Protein AF-A0A371K471-F1 (afdb_monomer_lite)

Sequence (96 aa):
MDDDRDIAAGARPGLLQTPALRENSGQNPILRYIACFATVSAAARAAGISTEMLRQMRIKGFVSTRNRALRMAEACGGRLEPAELMALPAPARRRR

Secondary structure (DSSP, 8-state):
------------------GGGTSSTTT-HHHHHHTTSSSHHHHHHHHT--HHHHHHHHHHTS-S-HHHHHHHHHHTTTSS-HHHHTT---------

Organism: NCBI:txid2293254

InterPro domains:
  IPR010982 Lambda repressor-like, DNA-binding domain superfamily [G3DSA:1.10.260.40] (28-91)

Foldseek 3Di:
DDDDDDDDDDDDDDDDPPVVPVPCCVQQVLNVLCVLDPDLCLLCVQLVHDSVVSVVLSVVSADCDLSSLVSSCVSSVNPDHSCSRHVHDPPPPPPD

Radius of gyration: 21.97 Å; chains: 1; bounding box: 45×55×69 Å

Structure (mmCIF, N/CA/C/O backbone):
data_AF-A0A371K471-F1
#
_entry.id   AF-A0A371K471-F1
#
loop_
_atom_site.group_PDB
_atom_site.id
_atom_site.type_symbol
_atom_site.label_atom_id
_atom_site.label_alt_id
_atom_site.label_comp_id
_atom_site.label_asym_id
_atom_site.label_entity_id
_atom_site.label_seq_id
_atom_site.pdbx_PDB_ins_code
_atom_site.Cartn_x
_atom_site.Cartn_y
_atom_site.Cartn_z
_atom_site.occupancy
_atom_site.B_iso_or_equiv
_atom_site.auth_seq_id
_atom_site.auth_comp_id
_atom_site.auth_asym_id
_atom_site.auth_atom_id
_atom_site.pdbx_PDB_model_num
ATOM 1 N N . MET A 1 1 ? -33.826 47.296 38.019 1.00 52.62 1 MET A N 1
ATOM 2 C CA . MET A 1 1 ? -34.111 45.962 37.460 1.00 52.62 1 MET A CA 1
ATOM 3 C C . MET A 1 1 ? -32.918 45.686 36.589 1.00 52.62 1 MET A C 1
ATOM 5 O O . MET A 1 1 ? -32.929 46.065 35.432 1.00 52.62 1 MET A O 1
ATOM 9 N N . ASP A 1 2 ? -31.882 45.143 37.212 1.00 45.66 2 ASP A N 1
ATOM 10 C CA . ASP A 1 2 ? -30.630 44.764 36.569 1.00 45.66 2 ASP A CA 1
ATOM 11 C C . ASP A 1 2 ? -30.277 43.413 37.192 1.00 45.66 2 ASP A C 1
ATOM 13 O O . ASP A 1 2 ? -29.586 43.308 38.206 1.00 45.66 2 ASP A O 1
ATOM 17 N N . ASP A 1 3 ? -30.954 42.400 36.655 1.00 53.38 3 ASP A N 1
ATOM 18 C CA . ASP A 1 3 ? -30.534 41.006 36.677 1.00 53.38 3 ASP A CA 1
ATOM 19 C C . ASP A 1 3 ? -29.164 40.924 35.994 1.00 53.38 3 ASP A C 1
ATOM 21 O O . ASP A 1 3 ? -29.027 41.377 34.861 1.00 53.38 3 ASP A O 1
ATOM 25 N N . ASP A 1 4 ? -28.155 40.382 36.670 1.00 55.34 4 ASP A N 1
ATOM 26 C CA . ASP A 1 4 ? -27.631 39.063 36.294 1.00 55.34 4 ASP A CA 1
ATOM 27 C C . ASP A 1 4 ? -26.595 38.607 37.334 1.00 55.34 4 ASP A C 1
ATOM 29 O O . ASP A 1 4 ? -25.577 39.256 37.591 1.00 55.34 4 ASP A O 1
ATOM 33 N N . ARG A 1 5 ? -26.915 37.495 37.992 1.00 55.44 5 ARG A N 1
ATOM 34 C CA . ARG A 1 5 ? -26.061 36.779 38.939 1.00 55.44 5 ARG A CA 1
ATOM 35 C C . ARG A 1 5 ? -25.334 35.646 38.210 1.00 55.44 5 ARG A C 1
ATOM 37 O O . ARG A 1 5 ? -25.905 34.988 37.356 1.00 55.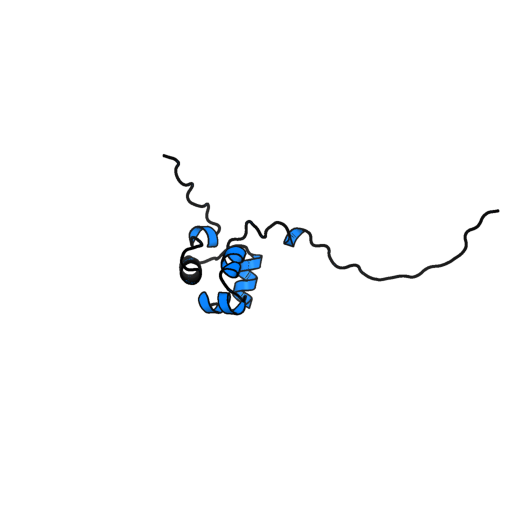44 5 ARG A O 1
ATOM 44 N N . ASP A 1 6 ? -24.188 35.303 38.787 1.00 43.44 6 ASP A N 1
ATOM 45 C CA . ASP A 1 6 ? -23.688 33.935 38.979 1.00 43.44 6 ASP A CA 1
ATOM 46 C C . ASP A 1 6 ? -22.880 33.206 37.877 1.00 43.44 6 ASP A C 1
ATOM 48 O O . ASP A 1 6 ? -23.397 32.604 36.945 1.00 43.44 6 ASP A O 1
ATOM 52 N N . ILE A 1 7 ? -21.576 33.127 38.179 1.00 49.38 7 ILE A N 1
ATOM 53 C CA . ILE A 1 7 ? -20.783 31.903 38.426 1.00 49.38 7 ILE A CA 1
ATOM 54 C C . ILE A 1 7 ? -20.199 31.078 37.261 1.00 49.38 7 ILE A C 1
ATOM 56 O O . ILE A 1 7 ? -20.764 30.805 36.210 1.00 49.38 7 ILE A O 1
ATOM 60 N N . ALA A 1 8 ? -18.956 30.688 37.547 1.00 48.75 8 ALA A N 1
ATOM 61 C CA . ALA A 1 8 ? -17.951 30.029 36.744 1.00 48.75 8 ALA A CA 1
ATOM 62 C C . ALA A 1 8 ? -18.117 28.502 36.581 1.00 48.75 8 ALA A C 1
ATOM 64 O O . ALA A 1 8 ? -18.889 27.846 37.271 1.00 48.75 8 ALA A O 1
ATOM 65 N N . ALA A 1 9 ? -17.186 27.969 35.777 1.00 46.56 9 ALA A N 1
ATOM 66 C CA . ALA A 1 9 ? -16.652 26.602 35.739 1.00 46.56 9 ALA A CA 1
ATOM 67 C C . ALA A 1 9 ? -17.303 25.609 34.759 1.00 46.56 9 ALA A C 1
ATOM 69 O O . ALA A 1 9 ? -18.393 25.087 34.958 1.00 46.56 9 ALA A O 1
ATOM 70 N N . GLY A 1 10 ? -16.525 25.253 33.731 1.00 37.66 10 GLY A N 1
ATOM 71 C CA . GLY A 1 10 ? -16.859 24.188 32.790 1.00 37.66 10 GLY A CA 1
ATOM 72 C C . GLY A 1 10 ? -15.735 23.880 31.805 1.00 37.66 10 GLY A C 1
ATOM 73 O O . GLY A 1 10 ? -15.907 24.005 30.599 1.00 37.66 10 GLY A O 1
ATOM 74 N N . ALA A 1 11 ? -14.562 23.487 32.302 1.00 50.03 11 ALA A N 1
ATOM 75 C CA . ALA A 1 11 ? -13.507 22.926 31.467 1.00 50.03 11 ALA A CA 1
ATOM 76 C C . ALA A 1 11 ? -13.961 21.597 30.843 1.00 50.03 11 ALA A C 1
ATOM 78 O O . ALA A 1 11 ? -14.174 20.646 31.589 1.00 50.03 11 ALA A O 1
ATOM 79 N N . ARG A 1 12 ? -13.999 21.490 29.503 1.00 52.78 12 ARG A N 1
ATOM 80 C CA . ARG A 1 12 ? -13.647 20.255 28.767 1.00 52.78 12 ARG A CA 1
ATOM 81 C C . ARG A 1 12 ? -13.017 20.595 27.403 1.00 52.78 12 ARG A C 1
ATOM 83 O O . ARG A 1 12 ? -13.611 21.353 26.640 1.00 52.78 12 ARG A O 1
ATOM 90 N N . PRO A 1 13 ? -11.846 20.022 27.071 1.00 50.50 13 PRO A N 1
ATOM 91 C CA . PRO A 1 13 ? -11.179 20.228 25.794 1.00 50.50 13 PRO A CA 1
ATOM 92 C C . PRO A 1 13 ? -11.915 19.434 24.709 1.00 50.50 13 PRO A C 1
ATOM 94 O O . PRO A 1 13 ? -11.860 18.204 24.665 1.00 50.50 13 PRO A O 1
ATOM 97 N N . GLY A 1 14 ? -12.631 20.145 23.841 1.00 44.94 14 GLY A N 1
ATOM 98 C CA . GLY A 1 14 ? -13.151 19.590 22.598 1.00 44.94 14 GLY A CA 1
ATOM 99 C C . GLY A 1 14 ? -11.984 19.311 21.658 1.00 44.94 14 GLY A C 1
ATOM 100 O O . GLY A 1 14 ? -11.322 20.236 21.199 1.00 44.94 14 GLY A O 1
ATOM 101 N N . LEU A 1 15 ? -11.719 18.024 21.449 1.00 49.06 15 LEU A N 1
ATOM 102 C CA . LEU A 1 15 ? -10.685 17.458 20.593 1.00 49.06 15 LEU A CA 1
ATOM 103 C C . LEU A 1 15 ? -10.425 18.253 19.308 1.00 49.06 15 LEU A C 1
ATOM 105 O O . LEU A 1 15 ? -11.357 18.633 18.602 1.00 49.06 15 LEU A O 1
ATOM 109 N N . LEU A 1 16 ? -9.129 18.355 18.990 1.00 46.19 16 LEU A N 1
ATOM 110 C CA . LEU A 1 16 ? -8.542 18.474 17.655 1.00 46.19 16 LEU A CA 1
ATOM 111 C C . LEU A 1 16 ? -9.557 18.223 16.530 1.00 46.19 16 LEU A C 1
ATOM 113 O O . LEU A 1 16 ? -9.737 17.098 16.062 1.00 46.19 16 LEU A O 1
ATOM 117 N N . GLN A 1 17 ? -10.154 19.294 16.025 1.00 46.91 17 GLN A N 1
ATOM 118 C CA . GLN A 1 17 ? -10.557 19.310 14.632 1.00 46.91 17 GLN A CA 1
ATOM 119 C C . GLN A 1 17 ? -9.265 19.504 13.845 1.00 46.91 17 GLN A C 1
ATOM 121 O O . GLN A 1 17 ? -8.793 20.621 13.668 1.00 46.91 17 GLN A O 1
ATOM 126 N N . THR A 1 18 ? -8.641 18.405 13.427 1.00 47.75 18 THR A N 1
ATOM 127 C CA . THR A 1 18 ? -7.693 18.412 12.313 1.00 47.75 18 THR A CA 1
ATOM 128 C C . THR A 1 18 ? -8.498 18.246 11.020 1.00 47.75 18 THR A C 1
ATOM 130 O O . THR A 1 18 ? -8.723 17.114 10.587 1.00 47.75 18 THR A O 1
ATOM 133 N N . PRO A 1 19 ? -8.935 19.331 10.347 1.00 41.22 19 PRO A N 1
ATOM 134 C CA . PRO A 1 19 ? -9.552 19.211 9.026 1.00 41.22 19 PRO A CA 1
ATOM 135 C C . PRO A 1 19 ? -8.574 18.686 7.957 1.00 41.22 19 PRO A C 1
ATOM 137 O O . PRO A 1 19 ? -9.007 18.222 6.908 1.00 41.22 19 PRO A O 1
ATOM 140 N N . ALA A 1 20 ? -7.265 18.624 8.232 1.00 45.41 20 ALA A N 1
ATOM 141 C CA . ALA A 1 20 ? -6.261 18.151 7.275 1.00 45.41 20 ALA A CA 1
ATOM 142 C C . ALA A 1 20 ? -6.330 16.643 6.929 1.00 45.41 20 ALA A C 1
ATOM 144 O O . ALA A 1 20 ? -5.690 16.209 5.973 1.00 45.41 20 ALA A O 1
ATOM 145 N N . LEU A 1 21 ? -7.098 15.827 7.666 1.00 48.06 21 LEU A N 1
ATOM 146 C CA . LEU A 1 21 ? -7.241 14.388 7.388 1.00 48.06 21 LEU A CA 1
ATOM 147 C C . LEU A 1 21 ? -8.457 14.028 6.520 1.00 48.06 21 LEU A C 1
ATOM 149 O O . LEU A 1 21 ? -8.546 12.879 6.087 1.00 48.06 21 LEU A O 1
ATOM 153 N N . ARG A 1 22 ? -9.385 14.961 6.247 1.00 41.81 22 ARG A N 1
ATOM 154 C CA . ARG A 1 22 ? -10.597 14.653 5.458 1.00 41.81 22 ARG A CA 1
ATOM 155 C C . ARG A 1 22 ? -10.448 14.872 3.952 1.00 41.81 22 ARG A C 1
ATOM 157 O O . ARG A 1 22 ? -11.136 14.181 3.211 1.00 41.81 22 ARG A O 1
ATOM 164 N N . GLU A 1 23 ? -9.526 15.712 3.481 1.00 42.22 23 GLU A N 1
ATOM 165 C CA . GLU A 1 23 ? -9.509 16.111 2.058 1.00 42.22 23 GLU A CA 1
ATOM 166 C C . GLU A 1 23 ? -8.364 15.533 1.213 1.00 42.22 23 GLU A C 1
ATOM 168 O O . GLU A 1 23 ? -8.444 15.547 -0.010 1.00 42.22 23 GLU A O 1
ATOM 173 N N . ASN A 1 24 ? -7.341 14.913 1.813 1.00 45.88 24 ASN A N 1
ATOM 174 C CA . ASN A 1 24 ? -6.280 14.250 1.032 1.00 45.88 24 ASN A CA 1
ATOM 175 C C . ASN A 1 24 ? -6.594 12.774 0.697 1.00 45.88 24 ASN A C 1
ATOM 177 O O . ASN A 1 24 ? -5.818 12.074 0.045 1.00 45.88 24 ASN A O 1
ATOM 181 N N . SER A 1 25 ? -7.754 12.275 1.130 1.00 48.00 25 SER A N 1
ATOM 182 C CA . SER A 1 25 ? -8.128 10.866 0.965 1.00 48.00 25 SER A CA 1
ATOM 183 C C . SER A 1 25 ? -8.328 10.452 -0.497 1.00 48.00 25 SER A C 1
ATOM 185 O O . SER A 1 25 ? -8.141 9.285 -0.832 1.00 48.00 25 SER A O 1
ATOM 187 N N . GLY A 1 26 ? -8.669 11.409 -1.369 1.00 51.34 26 GLY A N 1
ATOM 188 C CA . GLY A 1 26 ? -8.864 11.181 -2.804 1.00 51.34 26 GLY A CA 1
ATOM 189 C C . GLY A 1 26 ? -7.583 11.232 -3.644 1.00 51.34 26 GLY A C 1
ATOM 190 O O . GLY A 1 26 ? -7.579 10.726 -4.762 1.00 51.34 26 GLY A O 1
ATOM 191 N N . GLN A 1 27 ? -6.497 11.807 -3.118 1.00 68.06 27 GLN A N 1
ATOM 192 C CA . GLN A 1 27 ? -5.235 11.988 -3.850 1.00 68.06 27 GLN A CA 1
ATOM 193 C C . GLN A 1 27 ? -4.135 11.024 -3.410 1.00 68.06 27 GLN A C 1
ATOM 195 O O . GLN A 1 27 ? -3.174 10.822 -4.146 1.00 68.06 27 GLN A O 1
ATOM 200 N N . ASN A 1 28 ? -4.264 10.407 -2.235 1.00 82.75 28 ASN A N 1
ATOM 201 C CA . ASN A 1 28 ? -3.232 9.527 -1.716 1.00 82.75 28 ASN A CA 1
ATOM 202 C C . ASN A 1 28 ? -3.358 8.106 -2.316 1.00 82.75 28 ASN A C 1
ATOM 204 O O . ASN A 1 28 ? -4.277 7.357 -1.955 1.00 82.75 28 ASN A O 1
ATOM 208 N N . PRO A 1 29 ? -2.431 7.683 -3.193 1.00 86.44 29 PRO A N 1
ATOM 209 C CA . PRO A 1 29 ? -2.466 6.369 -3.837 1.00 86.44 29 PRO A CA 1
ATOM 210 C C . PRO A 1 29 ? -2.378 5.222 -2.816 1.00 86.44 29 PRO A C 1
ATOM 212 O O . PRO A 1 29 ? -2.904 4.137 -3.051 1.00 86.44 29 PRO A O 1
ATOM 215 N N . ILE A 1 30 ? -1.800 5.454 -1.632 1.00 88.88 30 ILE A N 1
ATOM 216 C CA . ILE A 1 30 ? -1.719 4.444 -0.569 1.00 88.88 30 ILE A CA 1
ATOM 217 C C . ILE A 1 30 ? -3.104 4.125 0.005 1.00 88.88 30 ILE A C 1
ATOM 219 O O . ILE A 1 30 ? -3.384 2.974 0.333 1.00 88.88 30 ILE A O 1
ATOM 223 N N . LEU A 1 31 ? -3.999 5.112 0.110 1.00 88.62 31 LEU A N 1
ATOM 224 C CA . LEU A 1 31 ? -5.367 4.873 0.584 1.00 88.62 31 LEU A CA 1
ATOM 225 C C . LEU A 1 31 ? -6.176 4.072 -0.436 1.00 88.62 31 LEU A C 1
ATOM 227 O O . LEU A 1 31 ? -6.899 3.153 -0.051 1.00 88.62 31 LEU A O 1
ATOM 231 N N . ARG A 1 32 ? -5.983 4.355 -1.729 1.00 88.06 32 ARG A N 1
ATOM 232 C CA . ARG A 1 32 ? -6.565 3.565 -2.823 1.00 88.06 32 ARG A CA 1
ATOM 233 C C . ARG A 1 32 ? -6.059 2.119 -2.802 1.00 88.06 32 ARG A C 1
ATOM 235 O O . ARG A 1 32 ? -6.859 1.208 -2.974 1.00 88.06 32 ARG A O 1
ATOM 242 N N . TYR A 1 33 ? -4.775 1.901 -2.510 1.00 90.12 33 TYR A N 1
ATOM 243 C CA . TYR A 1 33 ? -4.229 0.556 -2.303 1.00 90.12 33 TYR A CA 1
ATOM 244 C C . TYR A 1 33 ? -4.882 -0.166 -1.117 1.00 90.12 33 TYR A C 1
ATOM 246 O O . TYR A 1 33 ? -5.298 -1.313 -1.245 1.00 90.12 33 TYR A O 1
ATOM 254 N N . ILE A 1 34 ? -5.005 0.496 0.039 1.00 89.94 34 ILE A N 1
ATOM 255 C CA . ILE A 1 34 ? -5.618 -0.108 1.234 1.00 89.94 34 ILE A CA 1
ATOM 256 C C . ILE A 1 34 ? -7.078 -0.496 0.963 1.00 89.94 34 ILE A C 1
ATOM 258 O O . ILE A 1 34 ? -7.513 -1.546 1.428 1.00 89.94 34 ILE A O 1
ATOM 262 N N . ALA A 1 35 ? -7.804 0.292 0.164 1.00 90.06 35 ALA A N 1
ATOM 263 C CA . ALA A 1 35 ? -9.182 0.002 -0.229 1.00 90.06 35 ALA A CA 1
ATOM 264 C C . ALA A 1 35 ? -9.341 -1.279 -1.074 1.00 90.06 35 ALA A C 1
ATOM 266 O O . ALA A 1 35 ? -10.453 -1.789 -1.194 1.00 90.06 35 ALA A O 1
ATOM 267 N N . CYS A 1 36 ? -8.258 -1.839 -1.628 1.00 89.19 36 CYS A N 1
ATOM 268 C CA . CYS A 1 36 ? -8.299 -3.138 -2.304 1.00 89.19 36 CYS A CA 1
ATOM 269 C C . CYS A 1 36 ? -8.452 -4.321 -1.330 1.00 89.19 36 CYS A C 1
ATOM 271 O O . CYS A 1 36 ? -8.705 -5.440 -1.774 1.00 89.19 36 CYS A O 1
ATOM 273 N N . PHE A 1 37 ? -8.290 -4.097 -0.021 1.00 91.56 37 PHE A N 1
ATOM 274 C CA . PHE A 1 37 ? -8.274 -5.139 1.002 1.00 91.56 37 PHE A CA 1
ATOM 275 C C . PHE A 1 37 ? -9.316 -4.870 2.088 1.00 91.56 37 PHE A C 1
ATOM 277 O O . PHE A 1 37 ? -9.592 -3.729 2.444 1.00 91.56 37 PHE A O 1
ATOM 284 N N . ALA A 1 38 ? -9.834 -5.941 2.692 1.00 88.88 38 ALA A N 1
ATOM 285 C CA . ALA A 1 38 ? -10.783 -5.839 3.801 1.00 88.88 38 ALA A CA 1
ATOM 286 C C . ALA A 1 38 ? -10.163 -5.240 5.079 1.00 88.88 38 ALA A C 1
ATOM 288 O O . ALA A 1 38 ? -10.866 -4.651 5.895 1.00 88.88 38 ALA A O 1
ATOM 289 N N . THR A 1 39 ? -8.849 -5.401 5.281 1.00 89.88 39 THR A N 1
ATOM 290 C CA . THR A 1 39 ? -8.144 -4.884 6.463 1.00 89.88 39 THR A CA 1
ATOM 291 C C . THR A 1 39 ? -6.767 -4.328 6.109 1.00 89.88 39 THR A C 1
ATOM 293 O O . THR A 1 39 ? -6.104 -4.783 5.175 1.00 89.88 39 THR A O 1
ATOM 296 N N . VAL A 1 40 ? -6.288 -3.382 6.924 1.00 88.75 40 VAL A N 1
ATOM 297 C CA . VAL A 1 40 ? -4.933 -2.809 6.811 1.00 88.75 40 VAL A CA 1
ATOM 298 C C . VAL A 1 40 ? -3.857 -3.888 6.970 1.00 88.75 40 VAL A C 1
ATOM 300 O O . VAL A 1 40 ? -2.850 -3.873 6.265 1.00 88.75 40 VAL A O 1
ATOM 303 N N . SER A 1 41 ? -4.078 -4.857 7.859 1.00 89.81 41 SER A N 1
ATOM 304 C CA . SER A 1 41 ? -3.160 -5.981 8.069 1.00 89.81 41 SER A CA 1
ATOM 305 C C . SER A 1 41 ? -3.057 -6.883 6.839 1.00 89.81 41 SER A C 1
ATOM 307 O O . SER A 1 41 ? -1.957 -7.317 6.498 1.00 89.81 41 SER A O 1
ATOM 309 N N . ALA A 1 42 ? -4.169 -7.131 6.137 1.00 90.81 42 ALA A N 1
ATOM 310 C CA . ALA A 1 42 ? -4.155 -7.876 4.879 1.00 90.81 42 ALA A CA 1
ATOM 311 C C . ALA A 1 42 ? -3.381 -7.120 3.788 1.00 90.81 42 ALA A C 1
ATOM 313 O O . ALA A 1 42 ? -2.529 -7.712 3.129 1.00 90.81 42 ALA A O 1
ATOM 314 N N . ALA A 1 43 ? -3.594 -5.805 3.671 1.00 91.12 43 ALA A N 1
ATO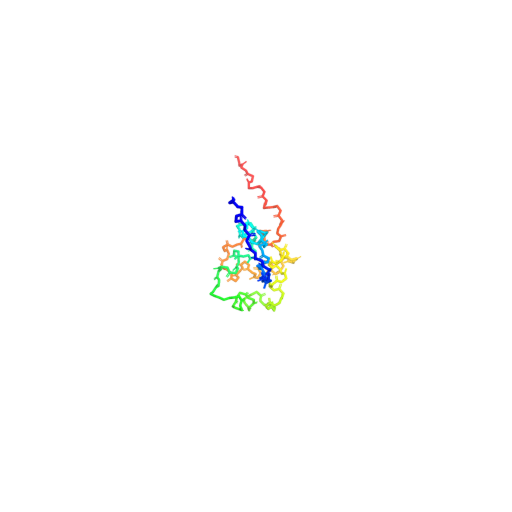M 315 C CA . ALA A 1 43 ? -2.855 -4.956 2.738 1.00 91.12 43 ALA A CA 1
ATOM 316 C C . ALA A 1 43 ? -1.339 -4.963 3.021 1.00 91.12 43 ALA A C 1
ATOM 318 O O . ALA A 1 43 ? -0.525 -5.063 2.103 1.00 91.12 43 ALA A O 1
ATOM 319 N N . ALA A 1 44 ? -0.941 -4.891 4.293 1.00 91.62 44 ALA A N 1
ATOM 320 C CA . ALA A 1 44 ? 0.464 -4.938 4.695 1.00 91.62 44 ALA A CA 1
ATOM 321 C C . ALA A 1 44 ? 1.102 -6.302 4.378 1.00 91.62 44 ALA A C 1
ATOM 323 O O . ALA A 1 44 ? 2.177 -6.363 3.780 1.00 91.62 44 ALA A O 1
ATOM 324 N N . ARG A 1 45 ? 0.397 -7.399 4.693 1.00 92.25 45 ARG A N 1
ATOM 325 C CA . ARG A 1 45 ? 0.829 -8.763 4.359 1.00 92.25 45 ARG A CA 1
ATOM 326 C C . ARG A 1 45 ? 1.002 -8.966 2.858 1.00 92.25 45 ARG A C 1
ATOM 328 O O . ARG A 1 45 ? 2.012 -9.530 2.453 1.00 92.25 45 ARG A O 1
ATOM 335 N N . ALA A 1 46 ? 0.059 -8.493 2.047 1.00 90.00 46 ALA A N 1
ATOM 336 C CA . ALA A 1 46 ? 0.112 -8.650 0.596 1.00 90.00 46 ALA A CA 1
ATOM 337 C C . ALA A 1 46 ? 1.279 -7.865 -0.036 1.00 90.00 46 ALA A C 1
ATOM 339 O O . ALA A 1 46 ? 1.923 -8.345 -0.962 1.00 90.00 46 ALA A O 1
ATOM 340 N N . ALA A 1 47 ? 1.629 -6.707 0.532 1.00 87.75 47 ALA A N 1
ATOM 341 C CA . ALA A 1 47 ? 2.813 -5.939 0.141 1.00 87.75 47 ALA A CA 1
ATOM 342 C C . A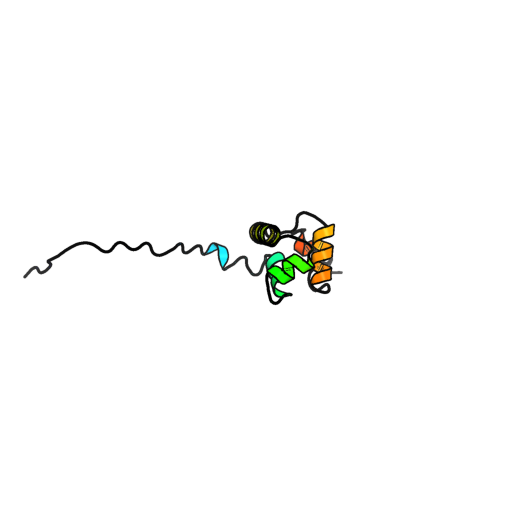LA A 1 47 ? 4.138 -6.487 0.715 1.00 87.75 47 ALA A C 1
ATOM 344 O O . ALA A 1 47 ? 5.214 -6.002 0.349 1.00 87.75 47 ALA A O 1
ATOM 345 N N . GLY A 1 48 ? 4.086 -7.458 1.634 1.00 90.62 48 GLY A N 1
ATOM 346 C CA . GLY A 1 48 ? 5.255 -7.968 2.352 1.00 90.62 48 GLY A CA 1
ATOM 347 C C . GLY A 1 48 ? 5.921 -6.913 3.244 1.00 90.62 48 GLY A C 1
ATOM 348 O O . GLY A 1 48 ? 7.148 -6.822 3.277 1.00 90.62 48 GLY A O 1
ATOM 349 N N . ILE A 1 49 ? 5.126 -6.071 3.912 1.00 90.75 49 ILE A N 1
ATOM 350 C CA . ILE A 1 49 ? 5.598 -5.015 4.820 1.00 90.75 49 ILE A CA 1
ATOM 351 C C . ILE A 1 49 ? 4.902 -5.086 6.178 1.00 90.75 49 ILE A C 1
ATOM 353 O O . ILE A 1 49 ? 3.818 -5.648 6.315 1.00 90.75 49 ILE A O 1
ATOM 357 N N . SER A 1 50 ? 5.503 -4.450 7.181 1.00 92.88 50 SER A N 1
ATOM 358 C CA . SER A 1 50 ? 4.871 -4.256 8.486 1.00 92.88 50 SER A CA 1
ATOM 359 C C . SER A 1 50 ? 3.731 -3.235 8.407 1.00 92.88 50 SER A C 1
ATOM 361 O O . SER A 1 50 ? 3.783 -2.278 7.631 1.00 92.88 50 SER A O 1
ATOM 363 N N . THR A 1 51 ? 2.721 -3.385 9.263 1.00 91.19 51 THR A N 1
ATOM 364 C CA . THR A 1 51 ? 1.600 -2.433 9.381 1.00 91.19 51 THR A CA 1
ATOM 365 C C . THR A 1 51 ? 2.066 -1.027 9.759 1.00 91.19 51 THR A C 1
ATOM 367 O O . THR A 1 51 ? 1.539 -0.053 9.227 1.00 91.19 51 THR A O 1
ATOM 370 N N . GLU A 1 52 ? 3.101 -0.910 10.597 1.00 92.81 52 GLU A N 1
ATOM 371 C CA . GLU A 1 52 ? 3.749 0.369 10.922 1.00 92.81 52 GLU A CA 1
ATOM 372 C C . GLU A 1 52 ? 4.326 1.041 9.670 1.00 92.81 52 GLU A C 1
ATOM 374 O O . GLU A 1 52 ? 4.114 2.224 9.412 1.00 92.81 52 GLU A O 1
ATOM 379 N N . MET A 1 53 ? 4.987 0.261 8.813 1.00 90.88 53 MET A N 1
ATOM 380 C CA . MET A 1 53 ? 5.543 0.780 7.569 1.00 90.88 53 MET A CA 1
ATOM 381 C C . MET A 1 53 ? 4.444 1.261 6.616 1.00 90.88 53 MET A C 1
ATOM 383 O O . MET A 1 53 ? 4.577 2.318 6.000 1.00 90.88 53 MET A O 1
ATOM 387 N N . LEU A 1 54 ? 3.334 0.524 6.525 1.00 90.94 54 LEU A N 1
ATOM 388 C CA . LEU A 1 54 ? 2.167 0.944 5.751 1.00 90.94 54 LEU A CA 1
ATOM 389 C C . LEU A 1 54 ? 1.545 2.231 6.319 1.00 90.94 54 LEU A C 1
ATOM 391 O O . LEU A 1 54 ? 1.136 3.108 5.559 1.00 90.94 54 LEU A O 1
ATOM 395 N N . ARG A 1 55 ? 1.520 2.387 7.648 1.00 90.12 55 ARG A N 1
ATOM 396 C CA . ARG A 1 55 ? 1.057 3.608 8.320 1.00 90.12 55 ARG A CA 1
ATOM 397 C C . ARG A 1 55 ? 1.944 4.805 7.983 1.00 90.12 55 ARG A C 1
ATOM 399 O O . ARG A 1 55 ? 1.424 5.859 7.625 1.00 90.12 55 ARG A O 1
ATOM 406 N N . GLN A 1 56 ? 3.263 4.628 8.015 1.00 89.81 56 GLN A N 1
ATOM 407 C CA . GLN A 1 56 ? 4.219 5.657 7.603 1.00 89.81 56 GLN A CA 1
ATOM 408 C C . GLN A 1 56 ? 4.049 6.039 6.129 1.00 89.81 56 GLN A C 1
ATOM 410 O O . GLN A 1 56 ? 4.045 7.224 5.805 1.00 89.81 56 GLN A O 1
ATOM 415 N N . MET A 1 57 ? 3.865 5.062 5.235 1.00 89.12 57 MET A N 1
ATOM 416 C CA . MET A 1 57 ? 3.593 5.326 3.815 1.00 89.12 57 MET A CA 1
ATOM 417 C C . MET A 1 57 ? 2.285 6.080 3.624 1.00 89.12 57 MET A C 1
ATOM 419 O O . MET A 1 57 ? 2.235 7.009 2.831 1.00 89.12 57 MET A O 1
ATOM 423 N N . ARG A 1 58 ? 1.243 5.740 4.387 1.00 88.62 58 ARG A N 1
ATOM 424 C CA . ARG A 1 58 ? -0.030 6.464 4.362 1.00 88.62 58 ARG A CA 1
ATOM 425 C C . ARG A 1 58 ? 0.145 7.927 4.778 1.00 88.62 58 ARG A C 1
ATOM 427 O O . ARG A 1 58 ? -0.457 8.785 4.146 1.00 88.62 58 ARG A O 1
ATOM 434 N N . ILE A 1 59 ? 0.961 8.207 5.797 1.00 87.00 59 ILE A N 1
ATOM 435 C CA . ILE A 1 59 ? 1.274 9.581 6.229 1.00 87.00 59 ILE A CA 1
ATOM 436 C C . ILE A 1 59 ? 2.085 10.319 5.155 1.00 87.00 59 ILE A C 1
ATOM 438 O O . ILE A 1 59 ? 1.785 11.466 4.850 1.00 87.00 59 ILE A O 1
ATOM 442 N N . LYS A 1 60 ? 3.085 9.657 4.560 1.00 86.75 60 LYS A N 1
ATOM 443 C CA . LYS A 1 60 ? 3.921 10.228 3.490 1.00 86.75 60 LYS A CA 1
ATOM 444 C C . LYS A 1 60 ? 3.159 10.452 2.183 1.00 86.75 60 LYS A C 1
ATOM 446 O O . LYS A 1 60 ? 3.478 11.372 1.445 1.00 86.75 60 LYS A O 1
ATOM 451 N N . GLY A 1 61 ? 2.191 9.592 1.888 1.00 87.88 61 GLY A N 1
ATOM 452 C CA . GLY A 1 61 ?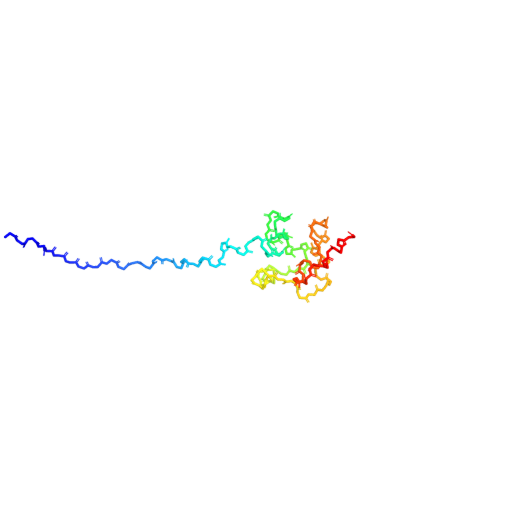 1.403 9.603 0.660 1.00 87.88 61 GLY A CA 1
ATOM 453 C C . GLY A 1 61 ? 2.025 8.887 -0.536 1.00 87.88 61 GLY A C 1
ATOM 454 O O . GLY A 1 61 ? 1.440 8.901 -1.612 1.00 87.88 61 GLY A O 1
ATOM 455 N N . PHE A 1 62 ? 3.180 8.240 -0.370 1.00 87.06 62 PHE A N 1
ATOM 456 C CA . PHE A 1 62 ? 3.868 7.548 -1.459 1.00 87.06 62 PHE A CA 1
ATOM 457 C C . PHE A 1 62 ? 4.762 6.406 -0.965 1.00 87.06 62 PHE A C 1
ATOM 459 O O . PHE A 1 62 ? 5.102 6.292 0.218 1.00 87.06 62 PHE A O 1
ATOM 466 N N . VAL A 1 63 ? 5.166 5.559 -1.907 1.00 89.56 63 VAL A N 1
ATOM 467 C CA . VAL A 1 63 ? 6.109 4.457 -1.739 1.00 89.56 63 VAL A CA 1
ATOM 468 C C . VAL A 1 63 ? 7.476 4.888 -2.253 1.00 89.56 63 VAL A C 1
ATOM 470 O O . VAL A 1 63 ? 7.610 5.356 -3.376 1.00 89.56 63 VAL A O 1
ATOM 473 N N . SER A 1 64 ? 8.521 4.689 -1.453 1.00 83.62 64 SER A N 1
ATOM 474 C CA . SER A 1 64 ? 9.869 5.158 -1.804 1.00 83.62 64 SER A CA 1
ATOM 475 C C . SER A 1 64 ? 10.611 4.272 -2.811 1.00 83.62 64 SER A C 1
ATOM 477 O O . SER A 1 64 ? 11.617 4.702 -3.361 1.00 83.62 64 SER A O 1
ATOM 479 N N . THR A 1 65 ? 10.178 3.025 -3.031 1.00 88.25 65 THR A N 1
ATOM 480 C CA . THR A 1 65 ? 10.897 2.071 -3.890 1.00 88.25 65 THR A CA 1
ATOM 481 C C . THR A 1 65 ? 10.001 1.453 -4.957 1.00 88.25 65 THR A C 1
ATOM 483 O O . THR A 1 65 ? 8.887 1.003 -4.680 1.00 88.25 65 THR A O 1
ATOM 486 N N . ARG A 1 66 ? 10.535 1.346 -6.181 1.00 87.50 66 ARG A N 1
ATOM 487 C CA . ARG A 1 66 ? 9.829 0.766 -7.333 1.00 87.50 66 ARG A CA 1
ATOM 488 C C . ARG A 1 66 ? 9.406 -0.680 -7.104 1.00 87.50 66 ARG A C 1
ATOM 490 O O . ARG A 1 66 ? 8.256 -1.016 -7.352 1.00 87.50 66 ARG A O 1
ATOM 497 N N . ASN A 1 67 ? 10.302 -1.517 -6.5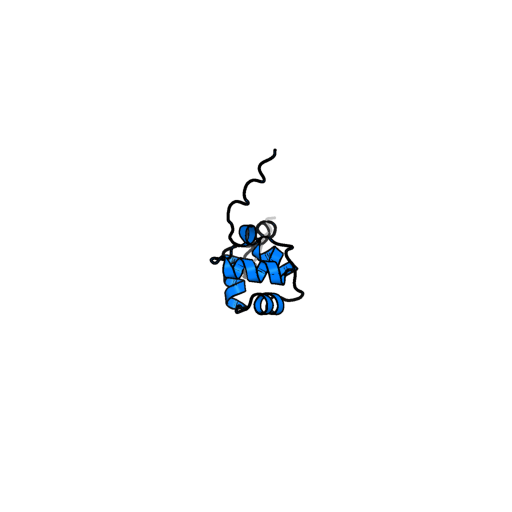78 1.00 89.44 67 ASN A N 1
ATOM 498 C CA . ASN A 1 67 ? 9.989 -2.920 -6.277 1.00 89.44 67 ASN A CA 1
ATOM 499 C C . ASN A 1 67 ? 8.805 -3.056 -5.317 1.00 89.44 67 ASN A C 1
ATOM 501 O O . ASN A 1 67 ? 8.015 -3.987 -5.434 1.00 89.44 67 ASN A O 1
ATOM 505 N N . ARG A 1 68 ? 8.654 -2.123 -4.373 1.00 90.12 68 ARG A N 1
ATOM 506 C CA . ARG A 1 68 ? 7.516 -2.143 -3.459 1.00 90.12 68 ARG A CA 1
ATOM 507 C C . ARG A 1 68 ? 6.238 -1.658 -4.121 1.00 90.12 68 ARG A C 1
ATOM 509 O O . ARG A 1 68 ? 5.198 -2.267 -3.907 1.00 90.12 68 ARG A O 1
ATOM 516 N N . ALA A 1 69 ? 6.325 -0.610 -4.932 1.00 90.56 69 ALA A N 1
ATOM 517 C CA . ALA A 1 69 ? 5.190 -0.139 -5.709 1.00 90.56 69 ALA A CA 1
ATOM 518 C C . ALA A 1 69 ? 4.665 -1.231 -6.659 1.00 90.56 69 ALA A C 1
ATOM 520 O O . ALA A 1 69 ? 3.458 -1.409 -6.756 1.00 90.56 69 ALA A O 1
ATOM 521 N N . LEU A 1 70 ? 5.558 -2.016 -7.275 1.00 90.94 70 LEU A N 1
ATOM 522 C CA . LEU A 1 70 ? 5.200 -3.186 -8.086 1.00 90.94 70 LEU A CA 1
ATOM 523 C C . LEU A 1 70 ? 4.466 -4.247 -7.263 1.00 90.94 70 LEU A C 1
ATOM 525 O O . LEU A 1 70 ? 3.335 -4.577 -7.594 1.00 90.94 70 LEU A O 1
ATOM 529 N N . ARG A 1 71 ? 5.037 -4.686 -6.133 1.00 91.19 71 ARG A N 1
ATOM 530 C CA . ARG A 1 71 ? 4.376 -5.669 -5.253 1.00 91.19 71 ARG A CA 1
ATOM 531 C C . ARG A 1 71 ? 2.998 -5.208 -4.783 1.00 91.19 71 ARG A C 1
ATOM 533 O O . ARG A 1 71 ? 2.074 -6.006 -4.713 1.00 91.19 71 ARG A O 1
ATOM 540 N N . MET A 1 72 ? 2.854 -3.925 -4.455 1.00 91.62 72 MET A N 1
ATOM 541 C CA . MET A 1 72 ? 1.570 -3.342 -4.059 1.00 91.62 72 MET A CA 1
ATOM 542 C C . MET A 1 72 ? 0.577 -3.298 -5.230 1.00 91.62 72 MET A C 1
ATOM 544 O O . MET A 1 72 ? -0.590 -3.642 -5.058 1.00 91.62 72 MET A O 1
ATOM 548 N N . ALA A 1 73 ? 1.023 -2.921 -6.428 1.00 91.25 73 ALA A N 1
ATOM 549 C CA . ALA A 1 73 ? 0.188 -2.950 -7.625 1.00 91.25 73 ALA A CA 1
ATOM 550 C C . ALA A 1 73 ? -0.294 -4.377 -7.940 1.00 91.25 73 ALA A C 1
ATOM 552 O O . ALA A 1 73 ? -1.493 -4.595 -8.108 1.00 91.25 73 ALA A O 1
ATOM 553 N N . GLU A 1 74 ? 0.612 -5.358 -7.934 1.00 90.94 74 GLU A N 1
ATOM 554 C CA . GLU A 1 74 ? 0.303 -6.779 -8.145 1.00 90.94 74 GLU A CA 1
ATOM 555 C C . GLU A 1 74 ? -0.658 -7.318 -7.081 1.00 90.94 74 GLU A C 1
ATOM 557 O O . GLU A 1 74 ? -1.634 -7.989 -7.407 1.00 90.94 74 GLU A O 1
ATOM 562 N N . ALA A 1 75 ? -0.450 -6.956 -5.813 1.00 90.50 75 ALA A N 1
ATOM 563 C CA . ALA A 1 75 ? -1.311 -7.360 -4.706 1.00 90.50 75 ALA A CA 1
ATOM 564 C C . ALA A 1 75 ? -2.750 -6.820 -4.821 1.00 90.50 75 ALA A C 1
ATOM 566 O O . ALA A 1 75 ? -3.684 -7.458 -4.340 1.00 90.50 75 ALA A O 1
ATOM 567 N N . CYS A 1 76 ? -2.942 -5.667 -5.469 1.00 89.69 76 CYS A N 1
ATOM 568 C CA . CYS A 1 76 ? -4.264 -5.126 -5.801 1.00 89.69 76 CYS A CA 1
ATOM 569 C C . CYS A 1 76 ? -4.755 -5.575 -7.205 1.00 89.69 76 CYS A C 1
ATOM 571 O O . CYS A 1 76 ? -5.779 -5.099 -7.700 1.00 89.69 76 CYS A O 1
ATOM 573 N N . GLY A 1 77 ? -4.052 -6.495 -7.875 1.00 85.94 77 GLY A N 1
ATOM 574 C CA . GLY A 1 77 ? -4.424 -7.009 -9.198 1.00 85.94 77 GLY A CA 1
ATOM 575 C C . GLY A 1 77 ? -4.284 -5.984 -10.328 1.00 85.94 77 GLY A C 1
ATOM 576 O O . GLY A 1 77 ? -5.066 -6.008 -11.272 1.00 85.94 77 GLY A O 1
ATOM 577 N N . GLY A 1 78 ? -3.346 -5.041 -10.212 1.00 83.12 78 GLY A N 1
ATOM 578 C CA . GLY A 1 78 ? -3.062 -4.038 -11.245 1.00 83.12 78 GLY A CA 1
ATOM 579 C C . GLY A 1 78 ? -4.060 -2.879 -11.322 1.00 83.12 78 GLY A C 1
ATOM 580 O O . GLY A 1 78 ? -4.022 -2.105 -12.270 1.00 83.12 78 GLY A O 1
ATOM 581 N N . ARG A 1 79 ? -4.956 -2.713 -10.336 1.00 83.75 79 ARG A N 1
ATOM 582 C CA . ARG A 1 79 ? -5.887 -1.562 -10.297 1.00 83.75 79 ARG A CA 1
ATOM 583 C C . ARG A 1 79 ? -5.204 -0.231 -9.961 1.00 83.75 79 ARG A C 1
ATOM 585 O O . ARG A 1 79 ? -5.826 0.821 -10.106 1.00 83.75 79 ARG A O 1
ATOM 592 N N . LEU A 1 80 ? -3.975 -0.284 -9.449 1.00 84.56 80 LEU A N 1
ATOM 593 C CA . LEU A 1 80 ? -3.125 0.873 -9.196 1.00 84.56 80 LEU A CA 1
ATOM 594 C C . LEU A 1 80 ? -1.822 0.721 -9.958 1.00 84.56 80 LEU A C 1
ATOM 596 O O . LEU A 1 80 ? -1.187 -0.333 -9.891 1.00 84.56 80 LEU A O 1
ATOM 600 N N . GLU A 1 81 ? -1.383 1.806 -10.583 1.00 86.44 81 GLU A N 1
ATOM 601 C CA . GLU A 1 81 ? -0.088 1.833 -11.241 1.00 86.44 81 GLU A CA 1
ATOM 602 C C . GLU A 1 81 ? 1.039 2.030 -10.208 1.00 86.44 81 GLU A C 1
ATOM 604 O O . GLU A 1 81 ? 0.941 2.882 -9.314 1.00 86.44 81 GLU A O 1
ATOM 609 N N . PRO A 1 82 ? 2.178 1.329 -10.348 1.00 87.56 82 PRO A N 1
ATOM 610 C CA . PRO A 1 82 ? 3.354 1.560 -9.510 1.00 87.56 82 PRO A CA 1
ATOM 611 C C . PRO A 1 82 ? 3.836 3.019 -9.545 1.00 87.56 82 PRO A C 1
ATOM 613 O O . PRO A 1 82 ? 4.370 3.522 -8.560 1.00 87.56 82 PRO A O 1
ATOM 616 N N . ALA A 1 83 ? 3.652 3.703 -10.679 1.00 85.38 83 ALA A N 1
ATOM 617 C CA . ALA A 1 83 ? 4.004 5.112 -10.838 1.00 85.38 83 ALA A CA 1
ATOM 618 C C . ALA A 1 83 ? 3.136 6.030 -9.961 1.00 85.38 83 ALA A C 1
ATOM 620 O O . ALA A 1 83 ? 3.678 6.935 -9.327 1.00 85.38 83 ALA A O 1
ATOM 621 N N . GLU A 1 84 ? 1.828 5.753 -9.864 1.00 84.00 84 GLU A N 1
ATOM 622 C CA . GLU A 1 84 ? 0.919 6.479 -8.969 1.00 84.00 84 GLU A CA 1
ATOM 623 C C . GLU A 1 84 ? 1.359 6.297 -7.516 1.00 84.00 84 GLU A C 1
ATOM 625 O O . GLU A 1 84 ? 1.495 7.272 -6.788 1.00 84.00 84 GLU A O 1
ATOM 630 N N . LEU A 1 85 ? 1.668 5.060 -7.108 1.00 85.81 85 LEU A N 1
ATOM 631 C CA . LEU A 1 85 ? 2.126 4.740 -5.752 1.00 85.81 85 LEU A CA 1
ATOM 632 C C . LEU A 1 85 ? 3.432 5.440 -5.367 1.00 85.81 85 LEU A C 1
ATOM 634 O O . LEU A 1 85 ? 3.634 5.725 -4.190 1.00 85.81 85 LEU A O 1
ATOM 638 N N . MET A 1 86 ? 4.314 5.725 -6.323 1.00 87.19 86 MET A N 1
ATOM 639 C CA . MET A 1 86 ? 5.563 6.454 -6.079 1.00 87.19 86 MET A CA 1
ATOM 640 C C . MET A 1 86 ? 5.400 7.982 -6.101 1.00 87.19 86 MET A C 1
ATOM 642 O O . MET A 1 86 ? 6.404 8.681 -5.995 1.00 87.19 86 MET A O 1
ATOM 646 N N . ALA A 1 87 ? 4.172 8.503 -6.247 1.00 78.31 87 ALA A N 1
ATOM 647 C CA . ALA A 1 87 ? 3.894 9.929 -6.455 1.00 78.31 87 ALA A CA 1
ATOM 648 C C . ALA A 1 87 ? 4.733 10.552 -7.586 1.00 78.31 87 ALA A C 1
ATOM 650 O O . ALA A 1 87 ? 5.035 11.746 -7.578 1.00 78.31 87 ALA A O 1
ATOM 651 N N . LEU A 1 88 ? 5.117 9.737 -8.573 1.00 73.25 88 LEU A N 1
ATOM 652 C CA . LEU A 1 88 ? 5.718 10.257 -9.789 1.00 73.25 88 LEU A CA 1
ATOM 653 C C . LEU A 1 88 ? 4.619 10.959 -10.587 1.00 73.25 88 LEU A C 1
ATOM 655 O O . LEU A 1 88 ? 3.473 10.497 -10.558 1.00 73.25 88 LEU A O 1
ATOM 659 N N . PRO A 1 89 ? 4.938 12.045 -11.318 1.00 59.16 89 PRO A N 1
ATOM 660 C CA . PRO A 1 89 ? 3.999 12.585 -12.283 1.00 59.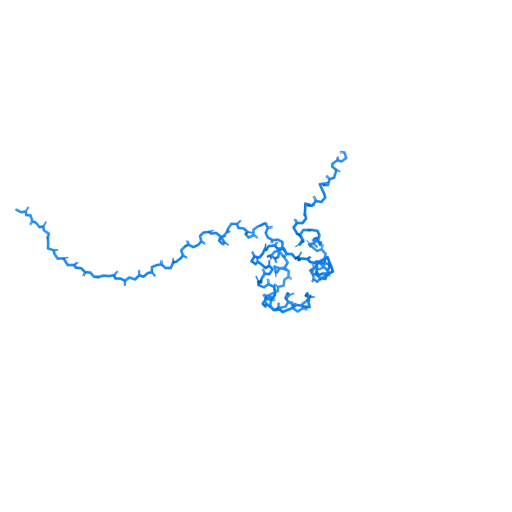16 89 PRO A CA 1
ATOM 661 C C . PRO A 1 89 ? 3.594 11.427 -13.190 1.00 59.16 89 PRO A C 1
ATOM 663 O O . PRO A 1 89 ? 4.447 10.847 -13.871 1.00 59.16 89 PRO A O 1
ATOM 666 N N . ALA A 1 90 ? 2.312 11.042 -13.130 1.00 57.25 90 ALA A N 1
ATOM 667 C CA . ALA A 1 90 ? 1.764 10.050 -14.039 1.00 57.25 90 ALA A CA 1
ATOM 668 C C . ALA A 1 90 ? 2.215 10.493 -15.431 1.00 57.25 90 ALA A C 1
ATOM 670 O O . ALA A 1 90 ? 2.013 11.675 -15.740 1.00 57.25 90 ALA A O 1
ATOM 671 N N . PRO A 1 91 ? 2.908 9.640 -16.214 1.00 50.34 91 PRO A N 1
ATOM 672 C CA . PRO A 1 91 ? 3.413 10.052 -17.510 1.00 50.34 91 PRO A CA 1
ATOM 673 C C . PRO A 1 91 ? 2.212 10.619 -18.235 1.00 50.34 91 PRO A C 1
ATOM 675 O O . PRO A 1 91 ? 1.242 9.887 -18.449 1.00 50.34 91 PRO A O 1
ATOM 678 N N . ALA A 1 92 ? 2.229 11.940 -18.459 1.00 49.91 92 ALA A N 1
ATOM 679 C CA . ALA A 1 92 ? 1.116 12.655 -19.045 1.00 49.91 92 ALA A CA 1
ATOM 680 C C . ALA A 1 92 ? 0.777 11.855 -20.283 1.00 49.91 92 ALA A C 1
ATOM 682 O O . ALA A 1 92 ? 1.615 11.736 -21.179 1.00 49.91 92 ALA A O 1
ATOM 683 N N . ARG A 1 93 ? -0.367 11.172 -20.230 1.00 51.81 93 ARG A N 1
ATOM 684 C CA . ARG A 1 93 ? -0.834 10.260 -21.260 1.00 51.81 93 ARG A CA 1
ATOM 685 C C . ARG A 1 93 ? -0.856 11.135 -22.498 1.00 51.81 93 ARG A C 1
ATOM 687 O O . ARG A 1 93 ? -1.745 11.979 -22.590 1.00 51.81 93 ARG A O 1
ATOM 694 N N . ARG A 1 94 ? 0.209 11.072 -23.317 1.00 54.00 94 ARG A N 1
ATOM 695 C CA . ARG A 1 94 ? 0.431 11.985 -24.441 1.00 54.00 94 ARG A CA 1
ATOM 696 C C . ARG A 1 94 ? -0.813 11.815 -25.284 1.00 54.00 94 ARG A C 1
ATOM 698 O O . ARG A 1 94 ? -0.997 10.762 -25.894 1.00 54.00 94 ARG A O 1
ATOM 705 N N . ARG A 1 95 ? -1.720 12.789 -25.184 1.00 56.19 95 ARG A N 1
ATOM 706 C CA . ARG A 1 95 ? -2.872 12.876 -26.062 1.00 56.19 95 ARG A CA 1
ATOM 707 C C . ARG A 1 95 ? -2.248 12.955 -27.449 1.00 56.19 95 ARG A C 1
ATOM 709 O O . ARG A 1 95 ? -1.450 13.856 -27.699 1.00 56.19 95 ARG A O 1
ATOM 716 N N . ARG A 1 96 ? -2.469 11.889 -28.215 1.00 47.31 96 ARG A N 1
ATOM 717 C CA . ARG A 1 96 ? -2.189 11.843 -29.645 1.00 47.31 96 ARG A CA 1
ATOM 718 C C . ARG A 1 96 ? -2.875 13.012 -30.329 1.00 47.31 96 ARG A C 1
ATOM 720 O O . ARG A 1 96 ? -3.979 13.373 -29.859 1.00 47.31 96 ARG A O 1
#

pLDDT: mean 74.25, std 19.21, range [37.66, 92.88]